Protein AF-A0A519PL99-F1 (afdb_monomer)

Secondary structure (DSSP, 8-state):
-EEEEEEEEESTTSPPEEEEEEESSHHHHHHHHHHHHHH-TTEEEEEEEETTEEEEEEEPPPHHHHHHHS---S--

Radius of gyration: 15.26 Å; Cα contacts (8 Å, |Δi|>4): 114; chains: 1; bounding box: 35×28×44 Å

Nearest PDB structures (foldseek):
  4kyz-assembly1_A  TM=5.453E-01  e=1.165E+00  synthetic construct
  7fao-assembly2_C  TM=5.531E-01  e=1.787E+00  unidentified
  7tn6-assembly1_A-2  TM=3.706E-01  e=1.238E+00  Zea mays

Sequence (76 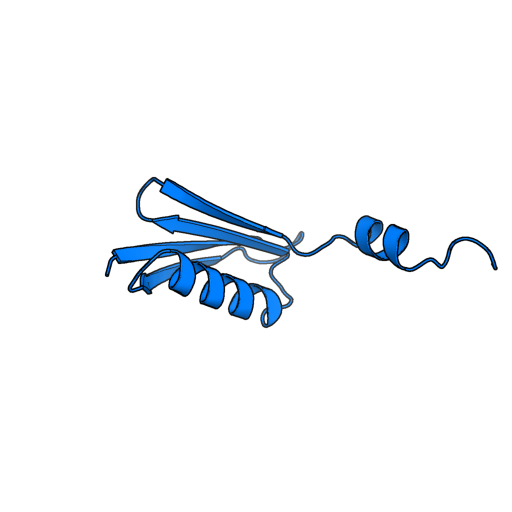aa):
MGLYRFDFHAEGGGSPSVREADYPNDGAAVEDAFRRLRDQAGHIAVEVWNGPRLVTRMERPDTAFLTARSGIHGLG

Structure (mmCIF, N/CA/C/O backbone):
data_AF-A0A519PL99-F1
#
_entry.id   AF-A0A519PL99-F1
#
loop_
_atom_site.group_PDB
_atom_site.id
_atom_site.type_symbol
_atom_site.label_atom_id
_atom_site.label_alt_id
_atom_site.label_comp_id
_atom_site.label_asym_id
_atom_site.label_entity_id
_atom_site.label_seq_id
_atom_site.pdbx_PDB_ins_code
_atom_site.Cartn_x
_atom_site.Cartn_y
_atom_site.Cartn_z
_atom_site.occupancy
_atom_site.B_iso_or_equiv
_atom_site.auth_seq_id
_atom_site.auth_comp_id
_atom_site.auth_asym_id
_atom_site.auth_atom_id
_atom_site.pdbx_PDB_model_num
ATOM 1 N N . MET A 1 1 ? -14.388 -2.771 11.301 1.00 85.06 1 MET A N 1
ATOM 2 C CA . MET A 1 1 ? -14.106 -1.666 10.366 1.00 85.06 1 MET A CA 1
ATOM 3 C C . MET A 1 1 ? -13.052 -0.788 11.008 1.00 85.06 1 MET A C 1
ATOM 5 O O . MET A 1 1 ? -13.158 -0.563 12.209 1.00 85.06 1 MET A O 1
ATOM 9 N N . GLY A 1 2 ? -12.019 -0.396 10.268 1.00 92.50 2 GLY A N 1
ATOM 10 C CA . GLY A 1 2 ? -10.928 0.444 10.763 1.00 92.50 2 GLY A CA 1
ATOM 11 C C . GLY A 1 2 ? -10.446 1.407 9.685 1.00 92.50 2 GLY A C 1
ATOM 12 O O . GLY A 1 2 ? -10.665 1.146 8.502 1.00 92.50 2 GLY A O 1
ATOM 13 N N . LEU A 1 3 ? -9.799 2.491 10.110 1.00 97.38 3 LEU A N 1
ATOM 14 C CA . LEU A 1 3 ? -9.234 3.506 9.227 1.00 97.38 3 LEU A CA 1
ATOM 15 C C . LEU A 1 3 ? -7.861 3.050 8.725 1.00 97.38 3 LEU A C 1
ATOM 17 O O . LEU A 1 3 ? -6.953 2.797 9.521 1.00 97.38 3 LEU A O 1
ATOM 21 N N . TYR A 1 4 ? -7.712 2.965 7.406 1.00 98.44 4 TYR A N 1
ATOM 22 C CA . TYR A 1 4 ? -6.457 2.612 6.753 1.00 98.44 4 TYR A CA 1
ATOM 23 C C . TYR A 1 4 ? -5.877 3.823 6.035 1.00 98.44 4 TYR A C 1
ATOM 25 O O . TYR A 1 4 ? -6.616 4.585 5.412 1.00 98.44 4 TYR A O 1
ATOM 33 N N . ARG A 1 5 ? -4.550 3.959 6.084 1.00 98.50 5 ARG A N 1
ATOM 34 C CA . ARG A 1 5 ? -3.787 4.965 5.339 1.00 98.50 5 ARG A CA 1
ATOM 35 C C . ARG A 1 5 ? -3.000 4.293 4.217 1.00 98.50 5 ARG A C 1
A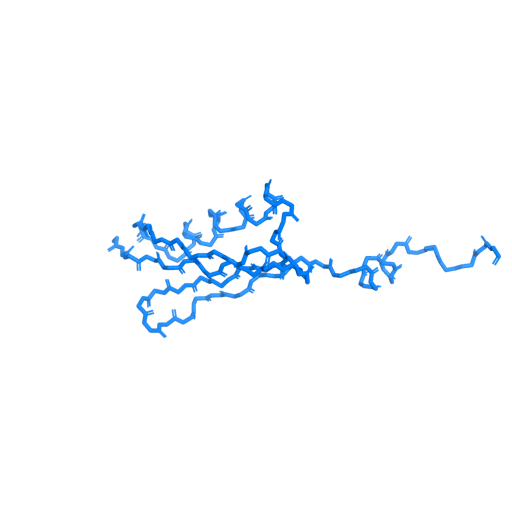TOM 37 O O . ARG A 1 5 ? -2.324 3.293 4.452 1.00 98.50 5 ARG A O 1
ATOM 44 N N . PHE A 1 6 ? -3.105 4.829 3.008 1.00 98.12 6 PHE A N 1
ATOM 45 C CA . PHE A 1 6 ? -2.375 4.393 1.823 1.00 98.12 6 PHE A CA 1
ATOM 46 C C . PHE A 1 6 ? -1.354 5.456 1.442 1.00 98.12 6 PHE A C 1
ATOM 48 O O . PHE A 1 6 ? -1.739 6.561 1.050 1.00 98.12 6 PHE A O 1
ATOM 55 N N . ASP A 1 7 ? -0.078 5.099 1.514 1.00 97.50 7 ASP A N 1
ATOM 56 C CA . ASP A 1 7 ? 1.030 5.976 1.148 1.00 97.50 7 ASP A CA 1
ATOM 57 C C . ASP A 1 7 ? 1.531 5.539 -0.239 1.00 97.50 7 ASP A C 1
ATOM 59 O O . ASP A 1 7 ? 2.170 4.499 -0.390 1.00 97.50 7 ASP A O 1
ATOM 63 N N . PHE A 1 8 ? 1.170 6.291 -1.282 1.00 95.88 8 PHE A N 1
ATOM 64 C CA . PHE A 1 8 ? 1.570 6.030 -2.664 1.00 95.88 8 PHE A CA 1
ATOM 65 C C . PHE A 1 8 ? 2.886 6.733 -2.994 1.00 95.88 8 PHE A C 1
ATOM 67 O O . PHE A 1 8 ? 3.017 7.953 -2.851 1.00 95.88 8 PHE A O 1
ATOM 74 N N . HIS A 1 9 ? 3.837 5.966 -3.519 1.00 94.19 9 HIS A N 1
ATOM 75 C CA . HIS A 1 9 ? 5.143 6.450 -3.953 1.00 94.19 9 HIS A CA 1
ATOM 76 C C . HIS A 1 9 ? 5.171 6.602 -5.473 1.00 94.19 9 HIS A C 1
ATOM 78 O O . HIS A 1 9 ? 4.707 5.717 -6.192 1.00 94.19 9 HIS A O 1
ATOM 84 N N . ALA A 1 10 ? 5.747 7.697 -5.962 1.00 89.25 10 ALA A N 1
ATOM 85 C CA . ALA A 1 10 ? 5.924 7.975 -7.385 1.00 89.25 10 ALA A CA 1
ATOM 86 C C . ALA A 1 10 ? 7.399 7.849 -7.805 1.00 89.25 10 ALA A C 1
ATOM 88 O O . ALA A 1 10 ? 8.298 7.960 -6.969 1.00 89.25 10 ALA A O 1
ATOM 89 N N . GLU A 1 11 ? 7.641 7.624 -9.098 1.00 83.44 11 GLU A N 1
ATOM 90 C CA . GLU A 1 11 ? 8.986 7.696 -9.685 1.00 83.44 11 GLU A CA 1
ATOM 91 C C . GLU A 1 11 ? 9.470 9.158 -9.761 1.00 83.44 11 GLU A C 1
ATOM 93 O O . GLU A 1 11 ? 8.668 10.088 -9.657 1.00 83.44 11 GLU A O 1
ATOM 98 N N . GLY A 1 12 ? 10.781 9.373 -9.915 1.00 71.62 12 GLY A N 1
ATOM 99 C CA . GLY A 1 12 ? 11.423 10.691 -9.876 1.00 71.62 12 GLY A CA 1
ATOM 100 C C . GLY A 1 12 ? 10.667 11.785 -10.646 1.00 71.62 12 GLY A C 1
ATOM 101 O O . GLY A 1 12 ? 10.432 11.671 -11.844 1.00 71.62 12 GLY A O 1
ATOM 102 N N . GLY A 1 13 ? 10.295 12.858 -9.937 1.00 66.62 13 GLY A N 1
ATOM 103 C CA . GLY A 1 13 ? 9.516 13.985 -10.471 1.00 66.62 13 GLY A CA 1
ATOM 104 C C . GLY A 1 13 ? 7.993 13.846 -10.335 1.00 66.62 13 GLY A C 1
ATOM 105 O O . GLY A 1 13 ? 7.283 14.841 -10.474 1.00 66.62 13 GLY A O 1
ATOM 106 N N . GLY A 1 14 ? 7.479 12.656 -10.017 1.00 75.25 14 GLY A N 1
ATOM 107 C CA . GLY A 1 14 ? 6.071 12.435 -9.697 1.00 75.25 14 GLY A CA 1
ATOM 108 C C . GLY A 1 14 ? 5.704 12.883 -8.279 1.00 75.25 14 GLY A C 1
ATOM 109 O O . GLY A 1 14 ? 6.549 12.967 -7.387 1.00 75.25 14 GLY A O 1
ATOM 110 N N . SER A 1 15 ? 4.422 13.182 -8.055 1.00 82.62 15 SER A N 1
ATOM 111 C CA . SER A 1 15 ? 3.928 13.577 -6.733 1.00 82.62 15 SER A CA 1
ATOM 112 C C . SER A 1 15 ? 3.511 12.346 -5.924 1.00 82.62 15 SER A C 1
ATOM 114 O O . SER A 1 15 ? 2.580 11.655 -6.340 1.00 82.62 15 SER A O 1
ATOM 116 N N . PRO A 1 16 ? 4.145 12.063 -4.770 1.00 87.50 16 PRO A N 1
ATOM 117 C CA . PRO A 1 16 ? 3.622 11.067 -3.844 1.00 87.50 16 PRO A CA 1
ATOM 118 C C . PRO A 1 16 ? 2.249 11.514 -3.328 1.00 87.50 16 PRO A C 1
ATOM 120 O O . PRO A 1 16 ? 1.937 12.709 -3.306 1.00 87.50 16 PRO A O 1
ATOM 123 N N . SER A 1 17 ? 1.418 10.568 -2.899 1.00 93.19 17 SER A N 1
ATOM 124 C CA . SER A 1 17 ? 0.104 10.901 -2.348 1.00 93.19 17 SER A CA 1
ATOM 125 C C . SER A 1 17 ? -0.274 10.022 -1.168 1.00 93.19 17 SER A C 1
ATOM 127 O O . SER A 1 17 ? 0.070 8.848 -1.114 1.00 93.19 17 SER A O 1
ATOM 129 N N . VAL A 1 18 ? -1.004 10.610 -0.224 1.00 95.44 18 VAL A N 1
ATOM 130 C CA . VAL A 1 18 ? -1.540 9.920 0.951 1.00 95.44 18 VAL A CA 1
ATOM 131 C C . VAL A 1 18 ? -3.060 9.919 0.858 1.00 95.44 18 VAL A C 1
ATOM 133 O O . VAL A 1 18 ? -3.675 10.919 0.474 1.00 95.44 18 VAL A O 1
ATOM 136 N N . ARG A 1 19 ? -3.679 8.782 1.169 1.00 94.69 19 ARG A N 1
ATOM 137 C CA . ARG A 1 19 ? -5.137 8.610 1.192 1.00 94.69 19 ARG A CA 1
ATOM 138 C C . ARG A 1 19 ? -5.537 7.882 2.462 1.00 94.69 19 ARG A C 1
ATOM 140 O O . ARG A 1 19 ? -4.828 6.982 2.887 1.00 94.69 19 ARG A O 1
ATOM 147 N N . GLU A 1 20 ? -6.697 8.213 3.009 1.00 97.44 20 GLU A N 1
ATOM 148 C CA . GLU A 1 20 ? -7.272 7.498 4.147 1.00 97.44 20 GLU A CA 1
ATOM 149 C C . GLU A 1 20 ? -8.695 7.051 3.814 1.00 97.44 20 GLU A C 1
ATOM 151 O O . GLU A 1 20 ? -9.433 7.781 3.146 1.00 97.44 20 GLU A O 1
ATOM 156 N N . ALA A 1 21 ? -9.058 5.833 4.216 1.00 97.31 21 ALA A N 1
ATOM 157 C CA . ALA A 1 21 ? -10.399 5.287 4.031 1.00 97.31 21 ALA A CA 1
ATOM 158 C C . ALA A 1 21 ? -10.681 4.122 4.993 1.00 97.31 21 ALA A C 1
ATOM 160 O O . ALA A 1 21 ? -9.771 3.412 5.426 1.00 97.31 21 ALA A O 1
ATOM 161 N N . ASP A 1 22 ? -11.960 3.921 5.305 1.00 98.19 22 ASP A N 1
ATOM 162 C CA . ASP A 1 22 ? -12.423 2.834 6.161 1.00 98.19 22 ASP A CA 1
ATOM 163 C C . ASP A 1 22 ? -12.567 1.515 5.397 1.00 98.19 22 ASP A C 1
ATOM 165 O O . ASP A 1 22 ? -13.198 1.457 4.341 1.00 98.19 22 ASP A O 1
ATOM 169 N N . TYR A 1 23 ? -12.049 0.432 5.982 1.00 98.00 23 TYR A N 1
ATOM 170 C CA . TYR A 1 23 ? -12.201 -0.924 5.450 1.00 98.00 23 TYR A CA 1
ATOM 171 C C . TYR A 1 23 ? -12.619 -1.920 6.533 1.00 98.00 23 TYR A C 1
ATOM 173 O O . TYR A 1 23 ? -12.312 -1.745 7.720 1.00 98.00 23 TYR A O 1
ATOM 181 N N . PRO A 1 24 ? -13.323 -3.004 6.158 1.00 97.81 24 PRO A N 1
ATOM 182 C CA . PRO A 1 24 ? -13.751 -4.018 7.114 1.00 97.81 24 PRO A CA 1
ATOM 183 C C . PRO A 1 24 ? -12.578 -4.807 7.716 1.00 97.81 24 PRO A C 1
ATOM 185 O O . PRO A 1 24 ? -12.679 -5.211 8.875 1.00 97.81 24 PRO A O 1
ATOM 188 N N . ASN A 1 25 ? -11.495 -5.018 6.959 1.00 98.00 25 ASN A N 1
ATOM 189 C CA . ASN A 1 25 ? -10.306 -5.777 7.355 1.00 98.00 25 ASN A CA 1
ATOM 190 C C . ASN A 1 25 ? -9.103 -5.468 6.437 1.00 98.00 25 ASN A C 1
ATOM 192 O O . ASN A 1 25 ? -9.239 -4.766 5.434 1.00 98.00 25 ASN A O 1
ATOM 196 N N . ASP A 1 26 ? -7.944 -6.047 6.772 1.00 98.31 26 ASP A N 1
ATOM 197 C 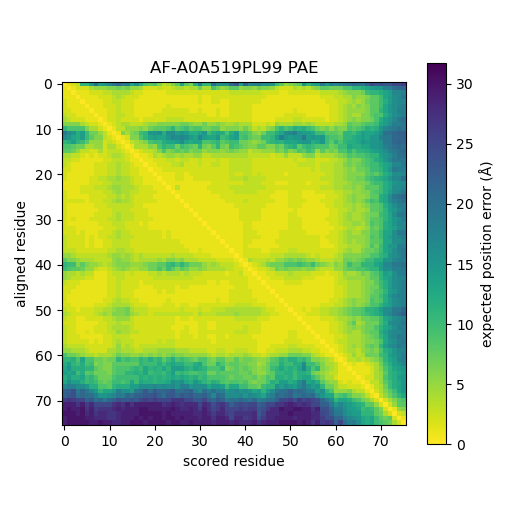CA . ASP A 1 26 ? -6.684 -5.872 6.037 1.00 98.31 26 ASP A CA 1
ATOM 198 C C . ASP A 1 26 ? -6.781 -6.328 4.576 1.00 98.31 26 ASP A C 1
ATOM 200 O O . ASP A 1 26 ? -6.279 -5.644 3.691 1.00 98.31 26 ASP A O 1
ATOM 204 N N . GLY A 1 27 ? -7.453 -7.452 4.310 1.00 98.31 27 GLY A N 1
ATOM 205 C CA . GLY A 1 27 ? -7.584 -8.002 2.960 1.00 98.31 27 GLY A CA 1
ATOM 206 C C . GLY A 1 27 ? -8.305 -7.049 2.008 1.00 98.31 27 GLY A C 1
ATOM 207 O O . GLY A 1 27 ? -7.806 -6.781 0.920 1.00 98.31 27 GLY A O 1
ATOM 208 N N . ALA A 1 28 ? -9.425 -6.470 2.449 1.00 98.44 28 ALA A N 1
ATOM 209 C CA . ALA A 1 28 ? -10.189 -5.506 1.656 1.00 98.44 28 ALA A CA 1
ATOM 210 C C . ALA A 1 28 ? -9.394 -4.218 1.368 1.00 98.44 28 ALA A C 1
ATOM 212 O O . ALA A 1 28 ? -9.450 -3.688 0.259 1.00 98.44 28 ALA A O 1
ATOM 213 N N . ALA A 1 29 ? -8.627 -3.732 2.350 1.00 98.25 29 ALA A N 1
ATOM 214 C CA . ALA A 1 29 ? -7.768 -2.562 2.177 1.00 98.25 29 ALA A CA 1
ATOM 215 C C . ALA A 1 29 ? -6.629 -2.834 1.177 1.00 98.25 29 ALA A C 1
ATOM 217 O O . ALA A 1 29 ? -6.346 -2.008 0.310 1.00 98.25 29 ALA A O 1
ATOM 218 N N . VAL A 1 30 ? -5.999 -4.009 1.274 1.00 98.12 30 VAL A N 1
ATOM 219 C CA . VAL A 1 30 ? -4.919 -4.434 0.372 1.00 98.12 30 VAL A CA 1
ATOM 220 C C . VAL A 1 30 ? -5.424 -4.643 -1.054 1.00 98.12 30 VAL A C 1
ATOM 222 O O . VAL A 1 30 ? -4.756 -4.217 -1.993 1.00 98.12 30 VAL A O 1
ATOM 225 N N . GLU A 1 31 ? -6.603 -5.241 -1.238 1.00 98.12 31 GLU A N 1
ATOM 226 C CA . GLU A 1 31 ? -7.212 -5.425 -2.560 1.00 98.12 31 GLU A CA 1
ATOM 227 C C . GLU A 1 31 ? -7.468 -4.081 -3.258 1.00 98.12 31 GLU A C 1
ATOM 229 O O . GLU A 1 31 ? -7.122 -3.909 -4.433 1.00 98.12 31 GLU A O 1
ATOM 234 N N . ASP A 1 32 ? -7.998 -3.091 -2.533 1.00 97.81 32 ASP A N 1
ATOM 235 C CA . ASP A 1 32 ? -8.217 -1.758 -3.095 1.00 97.81 32 ASP A CA 1
ATOM 236 C C . ASP A 1 32 ? -6.900 -1.025 -3.383 1.00 97.81 32 ASP A C 1
ATOM 238 O O . ASP A 1 32 ? -6.748 -0.417 -4.447 1.00 97.81 32 ASP A O 1
ATOM 242 N N . ALA A 1 33 ? -5.916 -1.123 -2.485 1.00 97.12 33 ALA A N 1
ATOM 243 C CA . ALA A 1 33 ? -4.586 -0.560 -2.701 1.00 97.12 33 ALA A CA 1
ATOM 244 C C . ALA A 1 33 ? -3.905 -1.170 -3.937 1.00 97.12 33 ALA A C 1
ATOM 246 O O . ALA A 1 33 ? -3.350 -0.432 -4.753 1.00 97.12 33 ALA A O 1
ATOM 247 N N . PHE A 1 34 ? -4.014 -2.487 -4.136 1.00 96.25 34 PHE A N 1
ATOM 248 C CA . PHE A 1 34 ? -3.503 -3.173 -5.323 1.00 96.25 34 PHE A CA 1
ATOM 249 C C . PHE A 1 34 ? -4.196 -2.691 -6.600 1.00 96.25 34 PHE A C 1
ATOM 251 O O . PHE A 1 34 ? -3.532 -2.331 -7.575 1.00 96.25 34 PHE A O 1
ATOM 258 N N . ARG A 1 35 ? -5.533 -2.627 -6.591 1.00 96.31 35 ARG A N 1
ATOM 259 C CA . ARG A 1 35 ? -6.327 -2.127 -7.720 1.00 96.31 35 ARG A CA 1
ATOM 260 C C . ARG A 1 35 ? -5.919 -0.703 -8.098 1.00 96.31 35 ARG A C 1
ATOM 262 O O . ARG A 1 35 ? -5.677 -0.426 -9.269 1.00 96.31 35 ARG A O 1
ATOM 269 N N . ARG A 1 36 ? -5.773 0.189 -7.114 1.00 94.69 36 ARG A N 1
ATOM 270 C CA . ARG A 1 36 ? -5.329 1.574 -7.337 1.00 94.69 36 ARG A CA 1
ATOM 271 C C . ARG A 1 36 ? -3.905 1.653 -7.853 1.00 94.69 36 ARG A C 1
ATOM 273 O O . ARG A 1 36 ? -3.672 2.388 -8.807 1.00 94.69 36 ARG A O 1
ATOM 280 N N . LEU A 1 37 ? -2.976 0.909 -7.247 1.00 93.69 37 LEU A N 1
ATOM 281 C CA . LEU A 1 37 ? -1.589 0.880 -7.696 1.00 93.69 37 LEU A CA 1
ATOM 282 C C . LEU A 1 37 ? -1.525 0.443 -9.156 1.00 93.69 37 LEU A C 1
ATOM 284 O O . LEU A 1 37 ? -0.816 1.078 -9.920 1.00 93.69 37 LEU A O 1
ATOM 288 N N . ARG A 1 38 ? -2.300 -0.572 -9.560 1.00 91.50 38 ARG A N 1
ATOM 289 C CA . ARG A 1 38 ? -2.394 -1.045 -10.948 1.00 91.50 38 ARG A CA 1
ATOM 290 C C . ARG A 1 38 ? -2.962 0.014 -11.896 1.00 91.50 38 ARG A C 1
ATOM 292 O O . ARG A 1 38 ? -2.378 0.232 -12.957 1.00 91.50 38 ARG A O 1
ATOM 299 N N . ASP A 1 39 ? -4.065 0.656 -11.519 1.00 91.44 39 ASP A N 1
ATOM 300 C CA . ASP A 1 39 ? -4.813 1.570 -12.390 1.00 91.44 39 ASP A CA 1
ATOM 301 C C . ASP A 1 39 ? -4.153 2.969 -12.488 1.00 91.44 39 ASP A C 1
ATOM 303 O O . ASP A 1 39 ? -4.380 3.701 -13.450 1.00 91.44 39 ASP A O 1
ATOM 307 N N . GLN A 1 40 ? -3.302 3.347 -11.526 1.00 87.94 40 GLN A N 1
ATOM 308 C CA . GLN A 1 40 ? -2.578 4.624 -11.505 1.00 87.94 40 GLN A CA 1
ATOM 309 C C . GLN A 1 40 ? -1.118 4.438 -11.936 1.00 87.94 40 GLN A C 1
ATOM 311 O O . GLN A 1 40 ? -0.266 4.032 -11.148 1.00 87.94 40 GLN A O 1
ATOM 316 N N . ALA A 1 41 ? -0.813 4.765 -13.193 1.00 80.00 41 ALA A N 1
ATOM 317 C CA . ALA A 1 41 ? 0.525 4.583 -13.768 1.00 80.00 41 ALA A CA 1
ATOM 318 C C . ALA A 1 41 ? 1.622 5.456 -13.123 1.00 80.00 41 ALA A C 1
ATOM 320 O O . ALA A 1 41 ? 2.793 5.109 -13.207 1.00 80.00 41 ALA A O 1
ATOM 321 N N . GLY A 1 42 ? 1.259 6.565 -12.468 1.00 85.38 42 GLY A N 1
ATOM 322 C CA . GLY A 1 42 ? 2.218 7.485 -11.838 1.00 85.38 42 GLY A CA 1
ATOM 323 C C . GLY A 1 42 ? 2.797 7.007 -10.502 1.00 85.38 42 GLY A C 1
ATOM 324 O O . GLY A 1 42 ? 3.707 7.646 -9.980 1.00 85.38 42 GLY A O 1
ATOM 325 N N . HIS A 1 43 ? 2.284 5.906 -9.944 1.00 92.12 43 HIS A N 1
ATOM 326 C CA . HIS A 1 43 ? 2.760 5.347 -8.684 1.00 92.12 43 HIS A CA 1
ATOM 327 C C . HIS A 1 43 ? 3.491 4.021 -8.914 1.00 92.12 43 HIS A C 1
ATOM 329 O O . HIS A 1 43 ? 2.987 3.121 -9.593 1.00 92.12 43 HIS A O 1
ATOM 335 N N . ILE A 1 44 ? 4.671 3.899 -8.311 1.00 93.06 44 ILE A N 1
ATOM 336 C CA . ILE A 1 44 ? 5.537 2.715 -8.378 1.00 93.06 44 ILE A CA 1
ATOM 337 C C . ILE A 1 44 ? 5.362 1.795 -7.174 1.00 93.06 44 ILE A C 1
ATOM 339 O O . ILE A 1 44 ? 5.663 0.612 -7.269 1.00 93.06 44 ILE A O 1
ATOM 343 N N . ALA A 1 45 ? 4.855 2.309 -6.056 1.00 95.31 45 ALA A N 1
ATOM 344 C CA . ALA A 1 45 ? 4.603 1.515 -4.866 1.00 95.31 45 ALA A CA 1
ATOM 345 C C . ALA A 1 45 ? 3.448 2.087 -4.046 1.00 95.31 45 ALA A C 1
ATOM 347 O O . ALA A 1 45 ? 3.097 3.263 -4.176 1.00 95.31 45 ALA A O 1
ATOM 348 N N . VAL A 1 46 ? 2.887 1.254 -3.178 1.00 97.56 46 VAL A N 1
ATOM 349 C CA . VAL A 1 46 ? 1.950 1.670 -2.135 1.00 97.56 46 VAL A CA 1
ATOM 350 C C . VAL A 1 46 ? 2.250 0.930 -0.837 1.00 97.56 46 VAL A C 1
ATOM 352 O O . VAL A 1 46 ? 2.478 -0.282 -0.837 1.00 97.56 46 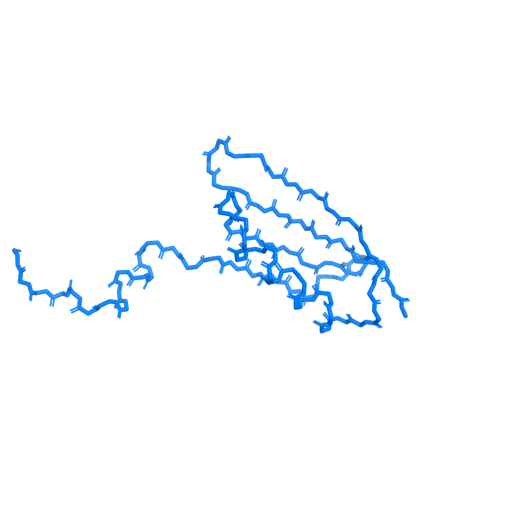VAL A O 1
ATOM 355 N N . GLU A 1 47 ? 2.222 1.657 0.272 1.00 98.44 47 GLU A N 1
ATOM 356 C CA . GLU A 1 47 ? 2.198 1.094 1.620 1.00 98.44 47 GLU A CA 1
ATOM 357 C C . GLU A 1 47 ? 0.793 1.202 2.204 1.00 98.44 47 GLU A C 1
ATOM 359 O O . GLU A 1 47 ? 0.132 2.233 2.077 1.00 98.44 47 GLU A O 1
ATOM 364 N N . VAL A 1 48 ? 0.335 0.134 2.855 1.00 98.50 48 VAL A N 1
ATOM 365 C CA . VAL A 1 48 ? -0.968 0.079 3.521 1.00 98.50 48 VAL A CA 1
ATOM 366 C C . VAL A 1 48 ? -0.754 0.020 5.024 1.00 98.50 48 VAL A C 1
ATOM 368 O O . VAL A 1 48 ? -0.155 -0.927 5.532 1.00 98.50 48 VAL A O 1
ATOM 371 N N . TRP A 1 49 ? -1.291 0.999 5.741 1.00 98.50 49 TRP A N 1
ATOM 372 C CA . TRP A 1 49 ? -1.162 1.150 7.187 1.00 98.50 49 TRP A CA 1
ATOM 373 C C . TRP A 1 49 ? -2.526 1.055 7.873 1.00 98.50 49 TRP A C 1
ATOM 375 O O . TRP A 1 49 ? -3.518 1.559 7.355 1.00 98.50 49 TRP A O 1
ATOM 385 N N . ASN A 1 50 ? -2.572 0.451 9.060 1.00 97.88 50 ASN A N 1
ATOM 386 C CA . ASN A 1 50 ? -3.711 0.504 9.980 1.00 97.88 50 ASN A CA 1
ATOM 387 C C . ASN A 1 50 ? -3.214 1.0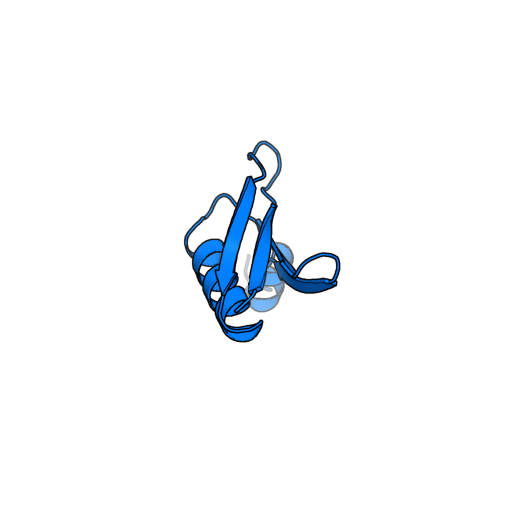68 11.316 1.00 97.88 50 ASN A C 1
ATOM 389 O O . ASN A 1 50 ? -2.527 0.376 12.078 1.00 97.88 50 ASN A O 1
ATOM 393 N N . GLY A 1 51 ? -3.488 2.353 11.552 1.00 94.88 51 GLY A N 1
ATOM 394 C CA . GLY A 1 51 ? -2.820 3.115 12.603 1.00 94.88 51 GLY A CA 1
ATOM 395 C C . GLY A 1 51 ? -1.289 3.024 12.455 1.00 94.88 51 GLY A C 1
ATOM 396 O O . GLY A 1 51 ? -0.774 3.286 11.369 1.00 94.88 51 GLY A O 1
ATOM 397 N N . PRO A 1 52 ? -0.541 2.630 13.504 1.00 96.31 52 PRO A N 1
ATOM 398 C CA . PRO A 1 52 ? 0.917 2.508 13.440 1.00 96.31 52 PRO A CA 1
ATOM 399 C C . PRO A 1 52 ? 1.413 1.199 12.796 1.00 96.31 52 PRO A C 1
ATOM 401 O O . PRO A 1 52 ? 2.619 1.020 12.641 1.00 96.31 52 PRO A O 1
ATOM 404 N N . ARG A 1 53 ? 0.524 0.252 12.460 1.00 97.12 53 A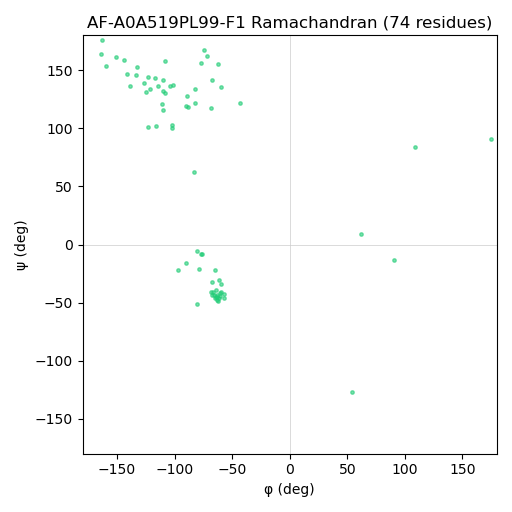RG A N 1
ATOM 405 C CA . ARG A 1 53 ? 0.910 -1.055 11.909 1.00 97.12 53 ARG A CA 1
ATOM 406 C C . ARG A 1 53 ? 0.985 -0.993 10.385 1.00 97.12 53 ARG A C 1
ATOM 408 O O . ARG A 1 53 ? -0.044 -0.803 9.737 1.00 97.12 53 ARG A O 1
ATOM 415 N N . LEU A 1 54 ? 2.167 -1.253 9.823 1.00 98.19 54 LEU A N 1
ATOM 416 C CA . LEU A 1 54 ? 2.316 -1.552 8.398 1.00 98.19 54 LEU A CA 1
ATOM 417 C C . LEU A 1 54 ? 1.679 -2.916 8.115 1.00 98.19 54 LEU A C 1
ATOM 419 O O . LEU A 1 54 ? 2.107 -3.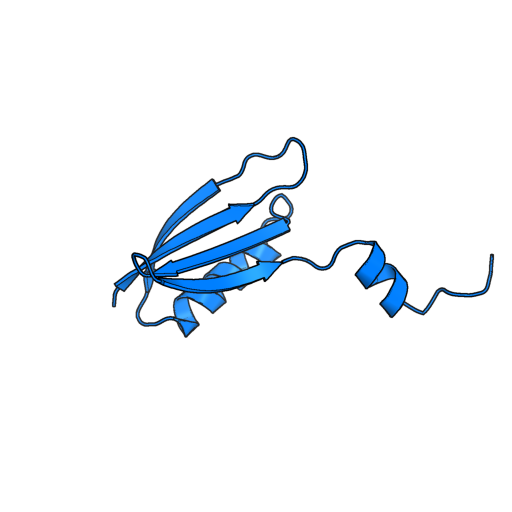933 8.659 1.00 98.19 54 LEU A O 1
ATOM 423 N N . VAL A 1 55 ? 0.640 -2.929 7.288 1.00 98.12 55 VAL A N 1
ATOM 424 C CA . VAL A 1 55 ? -0.050 -4.149 6.856 1.00 98.12 55 VAL A CA 1
ATOM 425 C C . VAL A 1 55 ? 0.743 -4.812 5.738 1.00 98.12 55 VAL A C 1
ATOM 427 O O . VAL A 1 55 ? 1.038 -6.002 5.809 1.00 98.12 55 VAL A O 1
ATOM 430 N N . THR A 1 56 ? 1.095 -4.046 4.703 1.00 98.19 56 THR A N 1
ATOM 431 C CA . THR A 1 56 ? 1.918 -4.525 3.590 1.00 98.19 56 THR A CA 1
ATOM 432 C C . THR A 1 56 ? 2.488 -3.367 2.776 1.00 98.19 56 THR A C 1
ATOM 434 O O . THR A 1 56 ? 1.986 -2.243 2.835 1.00 98.19 56 THR A O 1
ATOM 437 N N . ARG A 1 57 ? 3.501 -3.677 1.969 1.00 97.44 57 ARG A N 1
ATOM 438 C CA . ARG A 1 57 ? 4.038 -2.818 0.918 1.00 97.44 57 ARG A CA 1
ATOM 439 C C . ARG A 1 57 ? 4.010 -3.588 -0.393 1.00 97.44 57 ARG A C 1
ATOM 441 O O . ARG A 1 57 ? 4.453 -4.733 -0.450 1.00 97.44 57 ARG A O 1
ATOM 448 N N . MET A 1 58 ? 3.489 -2.955 -1.434 1.00 96.19 58 MET A N 1
ATOM 449 C CA . MET A 1 58 ? 3.438 -3.511 -2.783 1.00 96.19 58 MET A CA 1
ATOM 450 C C . MET A 1 58 ? 4.175 -2.579 -3.731 1.00 96.19 58 MET A C 1
ATOM 452 O O . MET A 1 58 ? 3.946 -1.371 -3.715 1.00 96.19 58 MET A O 1
ATOM 456 N N . GLU A 1 59 ? 5.028 -3.149 -4.572 1.00 93.88 59 GLU A N 1
ATOM 457 C CA . GLU A 1 59 ? 5.818 -2.419 -5.558 1.00 93.88 59 GLU A CA 1
ATOM 458 C C . GLU A 1 59 ? 5.533 -2.967 -6.951 1.00 93.88 59 GLU A C 1
ATOM 460 O O . GLU A 1 59 ? 5.313 -4.169 -7.140 1.00 93.88 59 GLU A O 1
ATOM 465 N N . ARG A 1 60 ? 5.528 -2.078 -7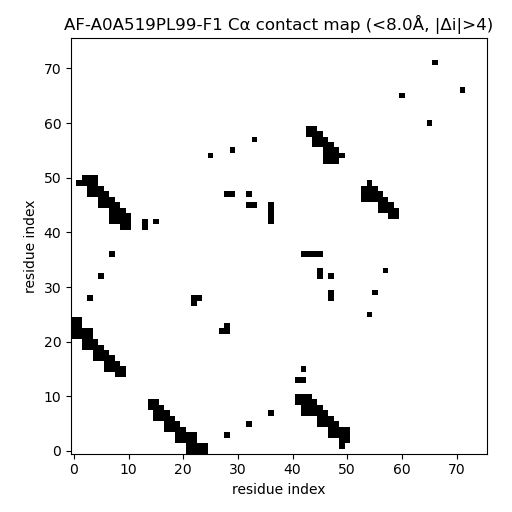.942 1.00 90.25 60 ARG A N 1
ATOM 466 C CA . ARG A 1 60 ? 5.562 -2.487 -9.338 1.00 90.25 60 ARG A CA 1
ATOM 467 C C . ARG A 1 60 ? 6.923 -3.126 -9.617 1.00 90.25 60 ARG A C 1
ATOM 469 O O . ARG A 1 60 ? 7.935 -2.638 -9.119 1.00 90.25 60 ARG A O 1
ATOM 476 N N . PRO A 1 61 ? 6.962 -4.192 -10.426 1.00 86.12 61 PRO A N 1
ATOM 477 C CA . PRO A 1 61 ? 8.229 -4.728 -10.887 1.00 86.12 61 PRO A CA 1
ATOM 478 C C . PRO A 1 61 ? 8.988 -3.655 -11.674 1.00 86.12 61 PRO A C 1
ATOM 480 O O . PRO A 1 61 ? 8.399 -2.979 -12.521 1.00 86.12 61 PRO A O 1
ATOM 483 N N . ASP A 1 62 ? 10.283 -3.518 -11.405 1.00 82.00 62 ASP A N 1
ATOM 484 C CA . ASP A 1 62 ? 11.144 -2.634 -12.182 1.00 82.00 62 ASP A CA 1
ATOM 485 C C . ASP A 1 62 ? 11.471 -3.234 -13.565 1.00 82.00 62 ASP A C 1
ATOM 487 O O . ASP A 1 62 ? 11.232 -4.414 -13.859 1.00 82.00 62 ASP A O 1
ATOM 491 N N . THR A 1 63 ? 12.026 -2.405 -14.450 1.00 75.62 63 THR A N 1
ATOM 492 C CA . THR A 1 63 ? 12.398 -2.819 -15.809 1.00 75.62 63 THR A CA 1
ATOM 493 C C . THR A 1 63 ? 13.421 -3.954 -15.804 1.00 75.62 63 THR A C 1
ATOM 495 O O . THR A 1 63 ? 13.368 -4.819 -16.679 1.00 75.62 63 THR A O 1
ATOM 498 N N . ALA A 1 64 ? 14.334 -3.996 -14.829 1.00 73.06 64 ALA A N 1
ATOM 499 C CA . ALA A 1 64 ? 15.355 -5.038 -14.739 1.00 73.06 64 ALA A CA 1
ATOM 500 C C . ALA A 1 64 ? 14.725 -6.406 -14.431 1.00 73.06 64 ALA A C 1
ATOM 502 O O . ALA A 1 64 ? 15.030 -7.400 -15.092 1.00 73.06 64 ALA A O 1
ATOM 503 N N . PHE A 1 65 ? 13.777 -6.444 -13.499 1.00 76.56 65 PHE A N 1
ATOM 504 C CA . PHE A 1 65 ? 12.989 -7.612 -13.136 1.00 76.56 65 PHE A CA 1
ATOM 505 C C . PHE A 1 65 ? 12.130 -8.105 -14.301 1.00 76.56 65 PHE A C 1
ATOM 507 O O . PHE A 1 65 ? 12.093 -9.306 -14.584 1.00 76.56 65 PHE A O 1
ATOM 514 N N . LEU A 1 66 ? 11.459 -7.188 -15.007 1.00 78.06 66 LEU A N 1
ATOM 515 C CA . LEU A 1 66 ? 10.681 -7.531 -16.198 1.00 78.06 66 LEU A CA 1
ATOM 516 C C . LEU A 1 66 ? 11.584 -8.091 -17.303 1.00 78.06 66 LEU A C 1
ATOM 518 O O . LEU A 1 66 ? 11.263 -9.125 -17.890 1.00 78.06 66 LEU A O 1
ATOM 522 N N . THR A 1 67 ? 12.743 -7.475 -17.537 1.00 72.75 67 THR A N 1
ATOM 523 C CA . THR A 1 67 ? 13.711 -7.913 -18.557 1.00 72.75 67 THR A CA 1
ATOM 524 C C . THR A 1 67 ? 14.266 -9.301 -18.242 1.00 72.75 67 THR A C 1
ATOM 526 O O . THR A 1 67 ? 14.263 -10.171 -19.112 1.00 72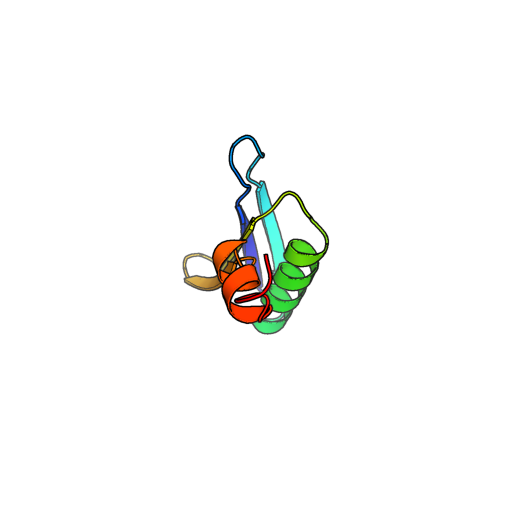.75 67 THR A O 1
ATOM 529 N N . ALA A 1 68 ? 14.647 -9.558 -16.987 1.00 72.50 68 ALA A N 1
ATOM 530 C CA . ALA A 1 68 ? 15.153 -10.857 -16.544 1.00 72.50 68 ALA A CA 1
ATOM 531 C C . ALA A 1 68 ? 14.128 -11.993 -16.718 1.00 72.50 68 ALA A C 1
ATOM 533 O O . ALA A 1 68 ? 14.504 -13.138 -16.963 1.00 72.50 68 ALA A O 1
ATOM 534 N N . ARG A 1 69 ? 12.826 -11.691 -16.619 1.00 66.62 69 ARG A N 1
ATOM 535 C CA . ARG A 1 69 ? 11.741 -12.670 -16.806 1.00 66.62 69 ARG A CA 1
ATOM 536 C C . ARG A 1 69 ? 11.230 -12.798 -18.238 1.00 66.62 69 ARG A C 1
ATOM 538 O O . ARG A 1 69 ? 10.575 -13.790 -18.541 1.00 66.62 69 ARG A O 1
ATOM 545 N N . SER A 1 70 ? 11.532 -11.840 -19.113 1.00 60.59 70 SER A N 1
ATOM 546 C CA . SER A 1 70 ? 11.037 -11.833 -20.497 1.00 60.59 70 SER A CA 1
ATOM 547 C C . SER A 1 70 ? 11.762 -12.819 -21.415 1.00 60.59 70 SER A C 1
ATOM 549 O O . SER A 1 70 ? 11.339 -12.997 -22.551 1.00 60.59 70 SER A O 1
ATOM 551 N N . GLY A 1 71 ? 12.853 -13.459 -20.975 1.00 53.34 71 GLY A N 1
ATOM 552 C CA . GLY A 1 71 ? 13.551 -14.469 -21.779 1.00 53.34 71 GLY A CA 1
ATOM 553 C C . GLY A 1 71 ? 14.138 -13.952 -23.101 1.00 53.34 71 GLY A C 1
ATOM 554 O O . GLY A 1 71 ? 14.633 -14.752 -23.888 1.00 53.34 71 GLY A O 1
ATOM 555 N N . ILE A 1 72 ? 14.146 -12.636 -23.350 1.00 56.69 72 ILE A N 1
ATOM 556 C CA . ILE A 1 72 ? 14.879 -12.020 -24.467 1.00 56.69 72 ILE A CA 1
ATOM 557 C C . ILE A 1 72 ? 16.330 -11.830 -24.013 1.00 56.69 72 ILE A C 1
ATOM 559 O O . ILE A 1 72 ? 16.841 -10.725 -23.846 1.00 56.69 72 ILE A O 1
ATOM 563 N N . HIS A 1 73 ? 16.991 -12.945 -23.727 1.00 54.22 73 HIS A N 1
ATOM 564 C CA . HIS A 1 73 ? 18.437 -12.999 -23.613 1.00 54.22 73 HIS A CA 1
ATOM 565 C C . HIS A 1 73 ? 18.946 -13.907 -24.723 1.00 54.22 73 HIS A C 1
ATOM 567 O O . HIS A 1 73 ? 18.854 -15.128 -24.643 1.00 54.22 73 HIS A O 1
ATOM 573 N N . GLY A 1 74 ? 19.455 -13.255 -25.769 1.00 48.38 74 GLY A N 1
ATOM 574 C CA . GLY A 1 74 ? 20.107 -13.876 -26.912 1.00 48.38 74 GLY A CA 1
ATOM 575 C C . GLY A 1 74 ? 19.270 -13.797 -28.180 1.00 48.38 74 GLY A C 1
ATOM 576 O O . GLY A 1 74 ? 18.564 -14.745 -28.480 1.00 48.38 74 GLY A O 1
ATOM 577 N N . LEU A 1 75 ? 19.346 -12.670 -28.892 1.00 48.59 75 LEU A N 1
ATOM 578 C CA . LEU A 1 75 ? 19.407 -12.538 -30.358 1.00 48.59 75 LEU A CA 1
ATOM 579 C C . LEU A 1 75 ? 19.350 -11.032 -30.676 1.00 48.59 75 LEU A C 1
ATOM 581 O O . LEU A 1 75 ? 18.275 -10.445 -30.796 1.00 48.59 75 LEU A O 1
ATOM 585 N N . GLY A 1 76 ? 20.528 -10.417 -30.751 1.00 43.66 76 GLY A N 1
ATOM 586 C CA . GLY A 1 76 ? 20.751 -9.013 -31.087 1.00 43.66 76 GLY A CA 1
ATOM 587 C C . GLY A 1 76 ? 22.217 -8.672 -30.925 1.00 43.66 76 GLY A C 1
ATOM 588 O O . GLY A 1 76 ? 22.648 -8.627 -29.754 1.00 43.66 76 GLY A O 1
#

Mean predicted aligned error: 6.69 Å

Solvent-accessible surface area (backbone atoms only — not comparable to full-atom values): 4539 Å² total; per-residue (Å²): 106,48,62,31,40,38,46,34,37,35,52,95,91,48,78,60,48,76,48,76,51,76,29,75,46,71,66,61,46,49,53,52,51,50,52,48,49,69,75,36,83,65,37,45,32,40,35,38,25,48,77,92,43,78,74,50,74,51,68,61,82,50,71,67,61,51,52,71,69,62,69,81,74,86,89,132

Foldseek 3Di:
DAKKKKWFAFDPPFDTDIDIDDDPDLVRQVVVSVVCCVVDPRTQKIWIDGVPDTSDIDGHDDPVRVVVPVPPDDDD

pLDDT: mean 87.71, std 14.26, range [43.66, 98.5]